Protein AF-A0A7J3W5B1-F1 (afdb_monomer_lite)

Foldseek 3Di:
DDPVVVVVVVVVLVVLLVVLLPDQAAEDAQWDQDPNDIDGQHDDPSNVVSLVSSLVSVHAAEYQGNHPDPVVNVCVVVPSHHYDHPVRVVVVVVVVVVVVVVVVVD

Sequence (106 aa):
MNENEYKSIGNVESWFFKQIEEADLVLIYNKSVKNGNIVEGYVGINTSMDIGYALGKGKEVILVYPPLDDGIKGLYSIGLVKVMKEEEIIDFLRKKIKSYSVASYQ

pLDDT: mean 91.0, std 9.69, range [42.66, 98.06]

Radius of gyration: 16.35 Å; chains: 1; bounding box: 37×36×42 Å

Secondary structure (DSSP, 8-state):
--HHHHHHHHHHHHHHHHHHHH-SEEEE--EEEETTEEEET---HHHHHHHHHHHHTT-EEEESS---SHHHHHHHHTTSEEE--HHHHHHHHHHHHHHHHHHTT-

Structure (mmCIF, N/CA/C/O backbone):
data_AF-A0A7J3W5B1-F1
#
_entry.id   AF-A0A7J3W5B1-F1
#
loop_
_atom_site.group_PDB
_atom_site.id
_atom_site.type_symbol
_atom_site.label_atom_id
_atom_site.label_alt_id
_atom_site.label_comp_id
_atom_site.label_asym_id
_atom_site.label_entity_id
_atom_site.label_seq_id
_atom_site.pdbx_PDB_ins_code
_atom_site.Cartn_x
_atom_site.Cartn_y
_atom_site.Cartn_z
_atom_site.occupancy
_atom_site.B_iso_or_equiv
_atom_site.auth_seq_id
_atom_site.auth_comp_id
_atom_site.auth_asym_id
_atom_site.auth_atom_id
_atom_site.pdbx_PDB_model_num
ATOM 1 N N . MET A 1 1 ? 22.436 -13.582 -16.259 1.00 69.50 1 MET A N 1
ATOM 2 C CA . MET A 1 1 ? 22.139 -14.066 -14.901 1.00 69.50 1 MET A CA 1
ATOM 3 C C . MET A 1 1 ? 22.311 -15.570 -14.853 1.00 69.50 1 MET A C 1
ATOM 5 O O . MET A 1 1 ? 22.027 -16.223 -15.851 1.00 69.50 1 MET A O 1
ATOM 9 N N . ASN A 1 2 ? 22.789 -16.107 -13.736 1.00 90.56 2 ASN A N 1
ATOM 10 C CA . ASN A 1 2 ? 22.923 -17.545 -13.504 1.00 90.56 2 ASN A CA 1
ATOM 11 C C . ASN A 1 2 ? 21.737 -18.099 -12.688 1.00 90.56 2 ASN A C 1
ATOM 13 O O . ASN A 1 2 ? 20.946 -17.349 -12.120 1.00 90.56 2 ASN A O 1
ATOM 17 N N . GLU A 1 3 ? 21.602 -19.424 -12.631 1.00 91.50 3 GLU A N 1
ATOM 18 C CA . GLU A 1 3 ? 20.491 -20.097 -11.940 1.00 91.50 3 GLU A CA 1
ATOM 19 C C . GLU A 1 3 ? 20.381 -19.713 -10.453 1.00 91.50 3 GLU A C 1
ATOM 21 O O . GLU A 1 3 ? 19.276 -19.560 -9.930 1.00 91.50 3 GLU A O 1
ATOM 26 N N . ASN A 1 4 ? 21.510 -19.502 -9.772 1.00 92.19 4 ASN A N 1
ATOM 27 C CA . ASN A 1 4 ? 21.518 -19.126 -8.358 1.00 92.19 4 ASN A CA 1
ATOM 28 C C . ASN A 1 4 ? 20.982 -17.705 -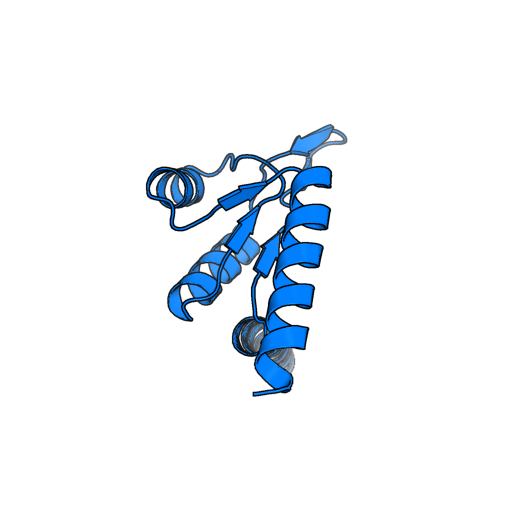8.141 1.00 92.19 4 ASN A C 1
ATOM 30 O O . ASN A 1 4 ? 20.297 -17.460 -7.150 1.00 92.19 4 ASN A O 1
ATOM 34 N N . GLU A 1 5 ? 21.230 -16.785 -9.075 1.00 90.38 5 GLU A N 1
ATOM 35 C CA . GLU A 1 5 ? 20.670 -15.429 -9.034 1.00 90.38 5 GLU A CA 1
ATOM 36 C C . GLU A 1 5 ? 19.144 -15.451 -9.197 1.00 90.38 5 GLU A C 1
ATOM 38 O O . GLU A 1 5 ? 18.444 -14.790 -8.433 1.00 90.38 5 GLU A O 1
ATOM 43 N N . TYR A 1 6 ? 18.610 -16.269 -10.112 1.00 90.75 6 TYR A N 1
ATOM 44 C CA . TYR A 1 6 ? 17.158 -16.439 -10.256 1.00 90.75 6 TYR A CA 1
ATOM 45 C C . TYR A 1 6 ? 16.514 -17.054 -9.008 1.00 90.75 6 TYR A C 1
ATOM 47 O O . TYR A 1 6 ? 15.477 -16.570 -8.555 1.00 90.75 6 TYR A O 1
ATOM 55 N N . LYS A 1 7 ? 17.139 -18.081 -8.414 1.00 91.19 7 LYS A N 1
ATOM 56 C CA . LYS A 1 7 ? 16.666 -18.680 -7.153 1.00 91.19 7 LYS A CA 1
ATOM 57 C C . LYS A 1 7 ? 16.675 -17.669 -6.010 1.00 91.19 7 LYS A C 1
ATOM 59 O O . LYS A 1 7 ? 15.726 -17.620 -5.235 1.00 91.19 7 LYS A O 1
ATOM 64 N N . SER A 1 8 ? 17.723 -16.852 -5.921 1.00 90.69 8 SER A N 1
ATOM 65 C CA . SER A 1 8 ? 17.828 -15.801 -4.908 1.00 90.69 8 SER A CA 1
ATOM 66 C C . SER A 1 8 ? 16.692 -14.783 -5.032 1.00 90.69 8 SER A C 1
ATOM 68 O O . SER A 1 8 ? 16.001 -14.522 -4.050 1.00 90.69 8 SER A O 1
ATOM 70 N N . ILE A 1 9 ? 16.426 -14.287 -6.246 1.00 86.94 9 ILE A N 1
ATOM 71 C CA . ILE A 1 9 ? 15.311 -13.363 -6.508 1.00 86.94 9 ILE A CA 1
ATOM 72 C C . ILE A 1 9 ? 13.975 -14.009 -6.126 1.00 86.94 9 ILE A C 1
ATOM 74 O O . ILE A 1 9 ? 13.204 -13.418 -5.376 1.00 86.94 9 ILE A O 1
ATOM 78 N N . GLY A 1 10 ? 13.729 -15.247 -6.567 1.00 86.50 10 GLY A N 1
ATOM 79 C CA . GLY A 1 10 ? 12.499 -15.970 -6.235 1.00 86.50 10 GLY A CA 1
ATOM 80 C C . GLY A 1 10 ? 12.287 -16.148 -4.727 1.00 86.50 10 GLY A C 1
ATOM 81 O O . GLY A 1 10 ? 11.162 -16.013 -4.245 1.00 86.50 10 GLY A O 1
ATOM 82 N N . ASN A 1 11 ? 13.358 -16.394 -3.968 1.00 90.25 11 ASN A N 1
ATOM 83 C CA . ASN A 1 11 ? 13.293 -16.519 -2.512 1.00 90.25 11 ASN A CA 1
ATOM 84 C C . ASN A 1 11 ? 12.947 -15.193 -1.827 1.00 90.25 11 ASN A C 1
ATOM 86 O O . ASN A 1 11 ? 12.155 -15.192 -0.887 1.00 90.25 11 ASN A O 1
ATOM 90 N N . VAL A 1 12 ? 13.519 -14.078 -2.293 1.00 87.00 12 VAL A N 1
ATOM 91 C CA . VAL A 1 12 ? 13.238 -12.746 -1.738 1.00 87.00 12 VAL A CA 1
ATOM 92 C C . VAL A 1 12 ? 11.775 -12.368 -1.969 1.00 87.00 12 VAL A C 1
ATOM 94 O O . VAL A 1 12 ? 11.083 -12.032 -1.011 1.00 87.00 12 VAL A O 1
ATOM 97 N N . GLU A 1 13 ? 11.281 -12.500 -3.201 1.00 83.06 13 GLU A N 1
ATOM 98 C CA . GLU A 1 13 ? 9.881 -12.198 -3.542 1.00 83.06 13 GLU A CA 1
ATOM 99 C C . GLU A 1 13 ? 8.904 -13.077 -2.740 1.00 83.06 13 GLU A C 1
ATOM 101 O O . GLU A 1 13 ? 7.962 -12.586 -2.116 1.00 83.06 13 GLU A O 1
ATOM 106 N N . SER A 1 14 ? 9.177 -14.386 -2.656 1.00 87.50 14 SER A N 1
ATOM 107 C CA . SER A 1 14 ? 8.342 -15.322 -1.887 1.00 87.50 14 SER A CA 1
ATOM 108 C C . SER A 1 14 ? 8.319 -14.991 -0.392 1.00 87.50 14 SER A C 1
ATOM 110 O O . SER A 1 14 ? 7.291 -15.140 0.270 1.00 87.50 14 SER A O 1
ATOM 112 N N . TRP A 1 15 ? 9.447 -14.535 0.155 1.00 89.88 15 TRP A N 1
ATOM 113 C CA . TRP A 1 15 ? 9.551 -14.138 1.556 1.00 89.88 15 TRP A CA 1
ATOM 114 C C . TRP A 1 15 ? 8.741 -12.870 1.868 1.00 89.88 15 TRP A C 1
ATOM 116 O O . TRP A 1 15 ? 8.121 -12.793 2.933 1.00 89.88 15 TRP A O 1
ATOM 126 N N . PHE A 1 16 ? 8.680 -11.902 0.949 1.00 87.88 16 PHE A N 1
ATOM 127 C CA . PHE A 1 16 ? 7.820 -10.723 1.100 1.00 87.88 16 PHE A CA 1
ATOM 128 C C . PHE A 1 16 ? 6.332 -11.086 1.069 1.00 87.88 16 PHE A C 1
ATOM 130 O O . PHE A 1 16 ? 5.582 -10.696 1.966 1.00 87.88 16 PHE A O 1
ATOM 137 N N . PHE A 1 17 ? 5.900 -11.903 0.107 1.00 91.62 17 PHE A N 1
ATOM 138 C CA . PHE A 1 17 ? 4.500 -12.330 0.022 1.00 91.62 17 PHE A CA 1
ATOM 139 C C . PHE A 1 17 ? 4.047 -13.142 1.232 1.00 91.62 17 PHE A C 1
ATOM 141 O O . PHE A 1 17 ? 2.920 -12.969 1.700 1.00 91.62 17 PHE A O 1
ATOM 148 N N . LYS A 1 18 ? 4.925 -13.972 1.798 1.00 94.06 18 LYS A N 1
ATOM 149 C CA . LYS A 1 18 ? 4.615 -14.694 3.033 1.00 94.06 18 LYS A CA 1
ATOM 150 C C . LYS A 1 18 ? 4.347 -13.745 4.208 1.00 94.06 18 LYS A C 1
ATOM 152 O O . LYS A 1 18 ? 3.390 -13.953 4.946 1.00 94.06 18 LYS A O 1
ATOM 157 N N . GLN A 1 19 ? 5.129 -12.674 4.349 1.00 94.69 19 GLN A N 1
ATOM 158 C CA . GLN A 1 19 ? 4.887 -11.673 5.397 1.00 94.69 19 GLN A CA 1
ATOM 159 C C . GLN A 1 19 ? 3.548 -10.956 5.217 1.00 94.69 19 GLN A C 1
ATOM 161 O O . GLN A 1 19 ? 2.834 -10.748 6.194 1.00 94.69 19 GLN A O 1
ATOM 166 N N . ILE A 1 20 ? 3.174 -10.616 3.980 1.00 95.75 20 ILE A N 1
ATOM 167 C CA . ILE A 1 20 ? 1.862 -10.014 3.693 1.00 95.75 20 ILE A CA 1
ATOM 168 C C . ILE A 1 20 ? 0.725 -10.979 4.057 1.00 95.75 20 ILE A C 1
ATOM 170 O O . ILE A 1 20 ? -0.301 -10.567 4.595 1.00 95.75 20 ILE A O 1
ATOM 174 N N . GLU A 1 21 ? 0.895 -12.269 3.769 1.00 94.75 21 GLU A N 1
ATOM 175 C CA . GLU A 1 21 ? -0.097 -13.297 4.081 1.00 94.75 21 GLU A CA 1
ATOM 176 C C . GLU A 1 21 ? -0.298 -13.491 5.591 1.00 94.75 21 GLU A C 1
ATOM 178 O O . GLU A 1 21 ? -1.435 -13.651 6.040 1.00 94.75 21 GLU A O 1
ATOM 183 N N . GLU A 1 22 ? 0.775 -13.422 6.373 1.00 94.38 22 GLU A N 1
ATOM 184 C CA . GLU A 1 22 ? 0.741 -13.562 7.834 1.00 94.38 22 GLU A CA 1
ATOM 185 C C . GLU A 1 22 ? 0.289 -12.279 8.553 1.00 94.38 22 GLU A C 1
ATOM 187 O O . GLU A 1 22 ? -0.203 -12.349 9.677 1.00 94.38 22 GLU A O 1
ATOM 192 N N . ALA A 1 23 ? 0.402 -11.110 7.916 1.00 93.81 23 ALA A N 1
ATOM 193 C CA . ALA A 1 23 ? 0.030 -9.833 8.518 1.00 93.81 23 ALA A CA 1
ATOM 194 C C . ALA A 1 23 ? -1.495 -9.646 8.672 1.00 93.81 23 ALA A C 1
ATOM 196 O O . ALA A 1 23 ? -2.291 -10.102 7.847 1.00 93.81 23 ALA A O 1
ATOM 197 N N . ASP A 1 24 ? -1.918 -8.887 9.689 1.00 91.69 24 ASP A N 1
ATOM 198 C CA . ASP A 1 24 ? -3.320 -8.462 9.865 1.00 91.69 24 ASP A CA 1
ATOM 199 C C . ASP A 1 24 ? -3.732 -7.332 8.907 1.00 91.69 24 ASP A C 1
ATOM 201 O O . ASP A 1 24 ? -4.911 -7.154 8.590 1.00 91.69 24 ASP A O 1
ATOM 205 N N . LEU A 1 25 ? -2.762 -6.515 8.495 1.00 94.69 25 LEU A N 1
ATOM 206 C CA . LEU A 1 25 ? -2.924 -5.379 7.591 1.00 94.69 25 LEU A CA 1
ATOM 207 C C . LEU A 1 25 ? -1.583 -5.004 6.962 1.00 94.69 25 LEU A C 1
ATOM 209 O O . LEU A 1 25 ? -0.526 -5.321 7.505 1.00 94.69 25 LEU A O 1
ATOM 213 N N . VAL A 1 26 ? -1.636 -4.258 5.863 1.00 96.62 26 VAL A N 1
ATOM 214 C CA . VAL A 1 26 ? -0.463 -3.709 5.183 1.00 96.62 26 VAL A CA 1
ATOM 215 C C . VAL A 1 26 ? -0.519 -2.185 5.236 1.00 96.62 26 VAL A C 1
ATOM 217 O O . VAL A 1 26 ? -1.447 -1.565 4.719 1.00 96.62 26 VAL A O 1
ATOM 220 N N . LEU A 1 27 ? 0.486 -1.580 5.865 1.00 96.75 27 LEU A N 1
ATOM 221 C CA . LEU A 1 27 ? 0.675 -0.132 5.908 1.00 96.75 27 LEU A CA 1
ATOM 222 C C . LEU A 1 27 ? 1.823 0.254 4.973 1.00 96.75 27 LEU A C 1
ATOM 224 O O . LEU A 1 27 ? 2.927 -0.272 5.101 1.00 96.75 27 LEU A O 1
ATOM 228 N N . ILE A 1 28 ? 1.579 1.194 4.062 1.00 96.25 28 ILE A N 1
ATOM 229 C CA . ILE A 1 28 ? 2.549 1.617 3.050 1.00 96.25 28 ILE A CA 1
ATOM 230 C C . ILE A 1 28 ? 2.832 3.106 3.207 1.00 96.25 28 ILE A C 1
ATOM 232 O O . ILE A 1 28 ? 1.977 3.960 2.962 1.00 96.25 28 ILE A O 1
ATOM 236 N N . TYR A 1 29 ? 4.081 3.416 3.546 1.00 95.06 29 TYR A N 1
ATOM 237 C CA . TYR A 1 29 ? 4.605 4.776 3.514 1.00 95.06 29 TYR A CA 1
ATOM 238 C C . TYR A 1 29 ? 4.970 5.164 2.074 1.00 95.06 29 TYR A C 1
ATOM 240 O O . TYR A 1 29 ? 6.126 5.099 1.658 1.00 95.06 29 TYR A O 1
ATOM 248 N N . ASN A 1 30 ? 3.959 5.502 1.273 1.00 95.62 30 ASN A N 1
ATOM 249 C CA . ASN A 1 30 ? 4.094 5.783 -0.156 1.00 95.62 30 ASN A CA 1
ATOM 250 C C . ASN A 1 30 ? 4.680 7.180 -0.411 1.00 95.62 30 ASN A C 1
ATOM 252 O O . ASN A 1 30 ? 3.983 8.144 -0.731 1.00 95.62 30 ASN A O 1
ATOM 256 N N . LYS A 1 31 ? 5.998 7.272 -0.253 1.00 94.12 31 LYS A N 1
ATOM 257 C CA . LYS A 1 31 ? 6.817 8.462 -0.477 1.00 94.12 31 LYS A CA 1
ATOM 258 C C . LYS A 1 31 ? 8.135 8.050 -1.120 1.00 94.12 31 LYS A C 1
ATOM 260 O O . LYS A 1 31 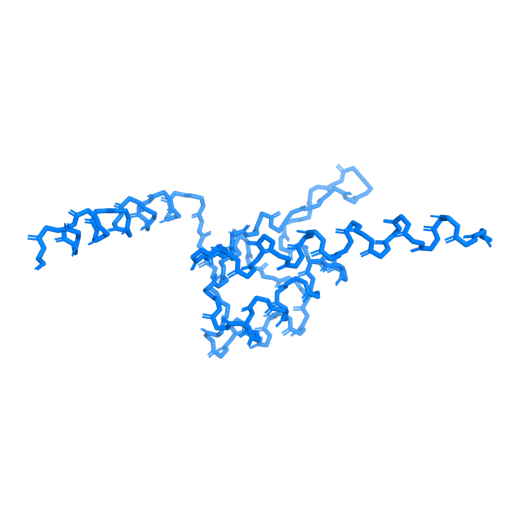? 8.697 7.008 -0.797 1.00 94.12 31 LYS A O 1
ATOM 265 N N . SER A 1 32 ? 8.644 8.862 -2.038 1.00 93.38 32 SER A N 1
ATOM 266 C CA . SER A 1 32 ? 9.916 8.601 -2.720 1.00 93.38 32 SER A CA 1
ATOM 267 C C . SER A 1 32 ? 10.720 9.881 -2.907 1.00 93.38 32 SER A C 1
ATOM 269 O O . SER A 1 32 ? 10.165 10.976 -2.877 1.00 93.38 32 SER A O 1
ATOM 271 N N . VAL A 1 33 ? 12.030 9.746 -3.106 1.00 92.44 33 VAL A N 1
ATOM 272 C CA . VAL A 1 33 ? 12.908 10.857 -3.483 1.00 92.44 33 VAL A CA 1
ATOM 273 C C . VAL A 1 33 ? 13.221 10.731 -4.969 1.00 92.44 33 VAL A C 1
ATOM 275 O O . VAL A 1 33 ? 13.864 9.772 -5.392 1.00 92.44 33 VAL A O 1
ATOM 278 N N . LYS A 1 34 ? 12.779 11.704 -5.769 1.00 86.31 34 LYS A N 1
ATOM 279 C CA . LYS A 1 34 ? 13.067 11.785 -7.206 1.00 86.31 34 LYS A CA 1
ATOM 280 C C . LYS A 1 34 ? 13.797 13.084 -7.507 1.00 86.31 34 LYS A C 1
ATOM 282 O O . LYS A 1 34 ? 13.272 14.165 -7.257 1.00 86.31 34 LYS A O 1
ATOM 287 N N . ASN A 1 35 ? 15.008 12.977 -8.052 1.00 87.62 35 ASN A N 1
ATOM 288 C CA . ASN A 1 35 ? 15.848 14.122 -8.425 1.00 87.62 35 ASN A CA 1
ATOM 289 C C . ASN A 1 35 ? 16.016 15.148 -7.284 1.00 87.62 35 ASN A C 1
ATOM 291 O O . ASN A 1 35 ? 15.903 16.349 -7.504 1.00 87.62 35 ASN A O 1
ATOM 295 N N . GLY A 1 36 ? 16.218 14.669 -6.052 1.00 91.12 36 GLY A N 1
ATOM 296 C CA . GLY A 1 36 ? 16.378 15.516 -4.864 1.00 91.12 36 GLY A CA 1
ATOM 297 C C . GLY A 1 36 ? 15.078 16.063 -4.263 1.00 91.12 36 GLY A C 1
ATOM 298 O O . GLY A 1 36 ? 15.127 16.672 -3.200 1.00 91.12 36 GLY A O 1
ATOM 299 N N . ASN A 1 37 ? 13.920 15.812 -4.881 1.00 93.06 37 ASN A N 1
ATOM 300 C CA . ASN A 1 37 ? 12.621 16.243 -4.370 1.00 93.06 37 ASN A CA 1
ATOM 301 C C . ASN A 1 37 ? 11.855 15.082 -3.740 1.00 93.06 37 ASN A C 1
ATOM 303 O O . ASN A 1 37 ? 11.877 13.955 -4.242 1.00 93.06 37 ASN A O 1
ATOM 307 N N . ILE A 1 38 ? 11.137 15.378 -2.659 1.00 93.88 38 ILE A N 1
ATOM 308 C CA . ILE A 1 38 ? 10.190 14.449 -2.047 1.00 93.88 38 ILE A CA 1
ATOM 309 C C . ILE A 1 38 ? 8.926 14.405 -2.907 1.00 93.88 38 ILE A C 1
ATOM 311 O O . ILE A 1 38 ? 8.319 15.435 -3.188 1.00 93.88 38 ILE A O 1
ATOM 315 N N . VAL A 1 39 ? 8.520 13.198 -3.287 1.00 95.56 39 VAL A N 1
ATOM 316 C CA . VAL A 1 39 ? 7.262 12.920 -3.975 1.00 95.56 39 VAL A CA 1
ATOM 317 C C . VAL A 1 39 ? 6.406 12.056 -3.060 1.00 95.56 39 VAL A C 1
ATOM 319 O O . VAL A 1 39 ? 6.625 10.849 -2.930 1.00 95.56 39 VAL A O 1
ATOM 322 N N . GLU A 1 40 ? 5.450 12.696 -2.399 1.00 96.44 40 GLU A N 1
ATOM 323 C CA . GLU A 1 40 ? 4.410 12.034 -1.613 1.00 96.44 40 GLU A CA 1
ATOM 324 C C . GLU A 1 40 ? 3.363 11.417 -2.543 1.00 96.44 40 GLU A C 1
ATOM 326 O O . GLU A 1 40 ? 3.096 11.932 -3.629 1.00 96.44 40 GLU A O 1
ATOM 331 N N . GLY A 1 41 ? 2.794 10.282 -2.148 1.00 95.75 41 GLY A N 1
ATOM 332 C CA . GLY A 1 41 ? 1.806 9.572 -2.956 1.00 95.75 41 GLY A CA 1
ATOM 333 C C . GLY A 1 41 ? 2.402 8.612 -3.987 1.00 95.75 41 GLY A C 1
ATOM 334 O O . GLY A 1 41 ? 1.658 7.912 -4.678 1.00 95.75 41 GLY A O 1
ATOM 335 N N . TYR A 1 42 ? 3.732 8.558 -4.114 1.00 96.38 42 TYR A N 1
ATOM 336 C CA . TYR A 1 42 ? 4.388 7.699 -5.094 1.00 96.38 42 TYR A CA 1
ATOM 337 C C . TYR A 1 42 ? 4.285 6.222 -4.709 1.00 96.38 42 TYR A C 1
ATOM 339 O O . TYR A 1 42 ? 4.747 5.813 -3.645 1.00 96.38 42 TYR A O 1
ATOM 347 N N . VAL A 1 43 ? 3.752 5.419 -5.628 1.00 95.75 43 VAL A N 1
ATOM 348 C CA . VAL A 1 43 ? 3.718 3.959 -5.539 1.00 95.75 43 VAL A CA 1
ATOM 349 C C . VAL A 1 43 ? 4.507 3.406 -6.724 1.00 95.75 43 VAL A C 1
ATOM 351 O O . V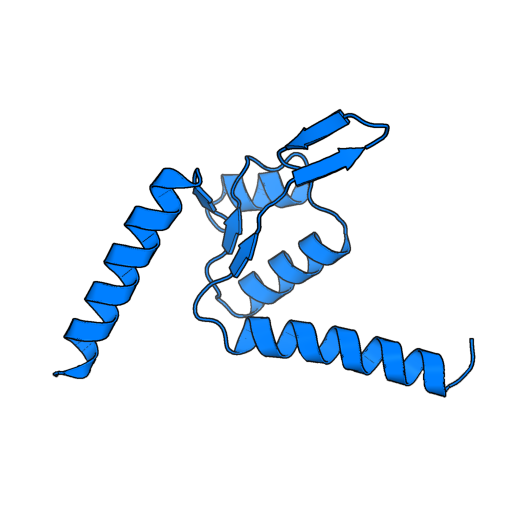AL A 1 43 ? 4.221 3.728 -7.874 1.00 95.75 43 VAL A O 1
ATOM 354 N N . GLY A 1 44 ? 5.550 2.625 -6.440 1.00 92.50 44 GLY A N 1
ATOM 355 C CA . GLY A 1 44 ? 6.327 1.938 -7.472 1.00 92.50 44 GLY A CA 1
ATOM 356 C C . GLY A 1 44 ? 5.645 0.653 -7.941 1.00 92.50 44 GLY A C 1
ATOM 357 O O . GLY A 1 44 ? 4.703 0.173 -7.310 1.00 92.50 44 GLY A O 1
ATOM 358 N N . ILE A 1 45 ? 6.152 0.054 -9.021 1.00 91.25 45 ILE A N 1
ATOM 359 C CA . ILE A 1 45 ? 5.566 -1.176 -9.574 1.00 91.25 45 ILE A CA 1
ATOM 360 C C . ILE A 1 45 ? 5.592 -2.342 -8.576 1.00 91.25 45 ILE A C 1
ATOM 362 O O . ILE A 1 45 ? 4.582 -3.016 -8.419 1.00 91.25 45 ILE A O 1
ATOM 366 N N . ASN A 1 46 ? 6.683 -2.510 -7.821 1.00 89.94 46 ASN A N 1
ATOM 367 C CA . ASN A 1 46 ? 6.785 -3.560 -6.800 1.00 89.94 46 ASN A CA 1
ATOM 368 C C . ASN A 1 46 ? 5.755 -3.359 -5.687 1.00 89.94 46 ASN A C 1
ATOM 370 O O . ASN A 1 46 ? 4.953 -4.242 -5.421 1.00 89.94 46 ASN A O 1
ATOM 374 N N . THR A 1 47 ? 5.669 -2.143 -5.147 1.00 93.81 47 THR A N 1
ATOM 375 C CA . THR A 1 47 ? 4.659 -1.800 -4.138 1.00 93.81 47 THR A CA 1
ATOM 376 C C . THR A 1 47 ? 3.231 -1.952 -4.670 1.00 93.81 47 THR A C 1
ATOM 378 O O . THR A 1 47 ? 2.332 -2.315 -3.922 1.00 93.81 47 THR A O 1
ATOM 381 N N . SER A 1 48 ? 2.998 -1.714 -5.964 1.00 95.44 48 SER A N 1
ATOM 382 C CA . SER A 1 48 ? 1.689 -1.954 -6.589 1.00 95.44 48 SER A CA 1
ATOM 383 C C . SER A 1 48 ? 1.345 -3.446 -6.632 1.00 95.44 48 SER A C 1
ATOM 385 O O . SER A 1 48 ? 0.194 -3.811 -6.394 1.00 95.44 48 SER A O 1
ATOM 387 N N . MET A 1 49 ? 2.333 -4.313 -6.886 1.00 93.88 49 MET A N 1
ATOM 388 C CA . MET A 1 49 ? 2.163 -5.767 -6.786 1.00 93.88 49 MET A CA 1
ATOM 389 C C . MET A 1 49 ? 1.870 -6.193 -5.344 1.00 93.88 49 MET A C 1
ATOM 391 O O . MET A 1 49 ? 0.948 -6.978 -5.137 1.00 93.88 49 MET A O 1
ATOM 395 N N . ASP A 1 50 ? 2.564 -5.617 -4.358 1.00 94.06 50 ASP A N 1
ATOM 396 C CA . ASP A 1 50 ? 2.307 -5.878 -2.935 1.00 94.06 50 ASP A CA 1
ATOM 397 C C . ASP A 1 50 ? 0.873 -5.498 -2.540 1.00 94.06 50 ASP A C 1
ATOM 399 O O . ASP A 1 50 ? 0.189 -6.269 -1.868 1.00 94.06 50 ASP A O 1
ATOM 403 N N . ILE A 1 51 ? 0.383 -4.341 -3.007 1.00 96.88 51 ILE A N 1
ATOM 404 C CA . ILE A 1 51 ? -1.009 -3.907 -2.808 1.00 96.88 51 ILE A CA 1
ATOM 405 C C . ILE A 1 51 ? -1.971 -4.922 -3.425 1.00 96.88 51 ILE A C 1
ATOM 407 O O . ILE A 1 51 ? -2.901 -5.370 -2.757 1.00 96.88 51 ILE A O 1
ATOM 411 N N . GLY A 1 52 ? -1.752 -5.307 -4.685 1.00 95.81 52 GLY A N 1
ATOM 412 C CA . GLY A 1 52 ? -2.601 -6.279 -5.371 1.00 95.81 52 GLY A CA 1
ATOM 413 C C . GLY A 1 52 ? -2.642 -7.629 -4.653 1.00 95.81 52 GLY A C 1
ATOM 414 O O . GLY A 1 52 ? -3.720 -8.188 -4.449 1.00 95.81 52 GLY A O 1
ATOM 415 N N . TYR A 1 53 ? -1.485 -8.126 -4.211 1.00 95.88 53 TYR A N 1
ATOM 416 C CA . TYR A 1 53 ? -1.381 -9.374 -3.463 1.00 95.88 53 TYR A CA 1
ATOM 417 C C . TYR A 1 53 ? -2.084 -9.286 -2.102 1.00 95.88 53 TYR A C 1
ATOM 419 O O . TYR A 1 53 ? -2.880 -10.164 -1.765 1.00 95.88 53 TYR A O 1
ATOM 427 N N . ALA A 1 54 ? -1.863 -8.205 -1.348 1.00 97.50 54 ALA A N 1
ATOM 428 C CA . ALA A 1 54 ? -2.515 -7.960 -0.064 1.00 97.50 54 ALA A CA 1
ATOM 429 C C . ALA A 1 54 ? -4.046 -7.945 -0.199 1.00 97.50 54 ALA A C 1
ATOM 431 O O . ALA A 1 54 ? -4.738 -8.663 0.525 1.00 97.50 54 ALA A O 1
ATOM 432 N N . LEU A 1 55 ? -4.574 -7.200 -1.176 1.00 97.25 55 LEU A N 1
ATOM 433 C CA . LEU A 1 55 ? -6.009 -7.160 -1.465 1.00 97.25 55 LEU A CA 1
ATOM 434 C C . LEU A 1 55 ? -6.545 -8.535 -1.881 1.00 97.25 55 LEU A C 1
ATOM 436 O O . LEU A 1 55 ? -7.595 -8.954 -1.397 1.00 97.25 55 LEU A O 1
ATOM 440 N N . GLY A 1 56 ? -5.808 -9.273 -2.717 1.00 96.12 56 GLY A N 1
ATOM 441 C CA . GLY A 1 56 ? -6.160 -10.639 -3.118 1.00 96.12 56 GLY A CA 1
ATOM 442 C C . GLY A 1 56 ? -6.217 -11.627 -1.947 1.00 96.12 56 GLY A C 1
ATOM 443 O O . GLY A 1 56 ? -6.982 -12.588 -1.981 1.00 96.12 56 GLY A O 1
ATOM 444 N N . LYS A 1 57 ? -5.457 -11.366 -0.879 1.00 96.31 57 LYS A N 1
ATOM 445 C CA . LYS A 1 57 ? -5.491 -12.109 0.390 1.00 96.31 57 LYS A CA 1
ATOM 446 C C . LYS A 1 57 ? -6.506 -11.553 1.398 1.00 96.31 57 LYS A C 1
ATOM 448 O O . LYS A 1 57 ? -6.528 -12.001 2.543 1.00 96.31 57 LYS A O 1
ATOM 453 N N . GLY A 1 58 ? -7.336 -10.586 0.999 1.00 95.62 58 GLY A N 1
ATOM 454 C CA . GLY A 1 58 ? -8.340 -9.955 1.859 1.00 95.62 58 GLY A CA 1
ATOM 455 C C . GLY A 1 58 ? -7.744 -9.080 2.963 1.00 95.62 58 GLY A C 1
ATOM 456 O O . GLY A 1 58 ? -8.409 -8.824 3.966 1.00 95.62 58 GLY A O 1
ATOM 457 N N . LYS A 1 59 ? -6.485 -8.651 2.817 1.00 95.75 59 LYS A N 1
ATOM 458 C CA . LYS A 1 59 ? -5.809 -7.802 3.798 1.00 95.75 59 LYS A CA 1
ATOM 459 C C . LYS A 1 59 ? -6.238 -6.354 3.629 1.00 95.75 59 LYS A C 1
ATOM 461 O O . LYS A 1 59 ? -6.412 -5.854 2.519 1.00 95.75 59 LYS A O 1
ATOM 466 N N . GLU A 1 60 ? -6.365 -5.668 4.756 1.00 95.75 60 GLU A N 1
ATOM 467 C CA . GLU A 1 60 ? -6.601 -4.230 4.774 1.00 95.75 60 GLU A CA 1
ATOM 468 C C . GLU A 1 60 ? -5.322 -3.490 4.3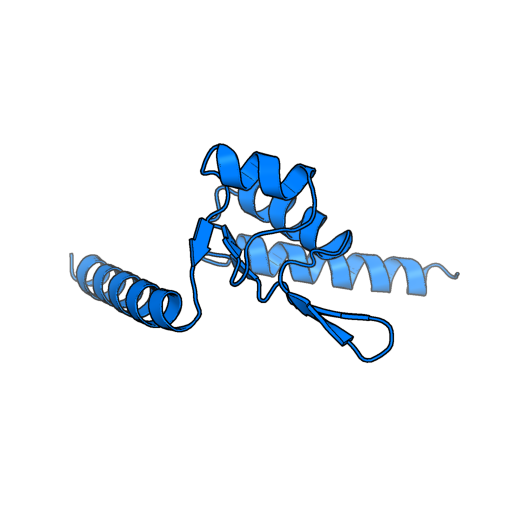70 1.00 95.75 60 GLU A C 1
ATOM 470 O O . GLU A 1 60 ? -4.267 -3.714 4.965 1.00 95.75 60 GLU A O 1
ATOM 475 N N . VAL A 1 61 ? -5.419 -2.604 3.375 1.00 97.94 61 VAL A N 1
ATOM 476 C CA . VAL A 1 61 ? -4.289 -1.812 2.872 1.00 97.94 61 VAL A CA 1
ATOM 477 C C . VAL A 1 61 ? -4.496 -0.337 3.201 1.00 97.94 61 VAL A C 1
ATOM 479 O O . VAL A 1 61 ? -5.523 0.250 2.849 1.00 97.94 61 VAL A O 1
ATOM 482 N N . ILE A 1 62 ? -3.504 0.266 3.853 1.00 98.06 62 ILE A N 1
ATOM 483 C CA . ILE A 1 62 ? -3.494 1.679 4.241 1.00 98.06 62 ILE A CA 1
ATOM 484 C C . ILE A 1 62 ? -2.281 2.359 3.605 1.00 98.06 62 ILE A C 1
ATOM 486 O O . ILE A 1 62 ? -1.147 1.918 3.781 1.00 98.06 62 ILE A O 1
ATOM 490 N N . LEU A 1 63 ? -2.519 3.450 2.885 1.00 97.94 63 LEU A N 1
ATOM 491 C CA . LEU A 1 63 ? -1.494 4.358 2.379 1.00 97.94 63 LEU A CA 1
ATOM 492 C C . LEU A 1 63 ? -1.401 5.584 3.286 1.00 97.94 63 LEU A C 1
ATOM 494 O O . LEU A 1 63 ? -2.424 6.086 3.755 1.00 97.94 63 LEU A O 1
ATOM 498 N N . VAL A 1 64 ? -0.191 6.100 3.490 1.00 97.25 64 VAL A N 1
ATOM 499 C CA . VAL A 1 64 ? 0.003 7.328 4.280 1.00 97.25 64 VAL A CA 1
ATOM 500 C C . VAL A 1 64 ? -0.368 8.586 3.492 1.00 97.25 64 VAL A C 1
ATOM 502 O O . VAL A 1 64 ? -0.901 9.548 4.041 1.00 97.25 64 VAL A O 1
ATOM 505 N N . TYR A 1 65 ? -0.141 8.565 2.181 1.00 96.88 65 TYR A N 1
ATOM 506 C CA . TYR A 1 65 ? -0.419 9.682 1.286 1.00 96.88 65 TYR A CA 1
ATOM 507 C C . TYR A 1 65 ? -1.422 9.280 0.197 1.00 96.88 65 TYR A C 1
ATOM 509 O O . TYR A 1 65 ? -1.432 8.121 -0.229 1.00 96.88 65 TYR A O 1
ATOM 517 N N . PRO A 1 66 ? -2.241 10.214 -0.319 1.00 96.44 66 PRO A N 1
ATOM 518 C CA . PRO A 1 66 ? -3.079 9.948 -1.483 1.00 96.44 66 PRO A CA 1
ATOM 519 C C . PRO A 1 66 ? -2.238 9.456 -2.674 1.00 96.44 66 PRO A C 1
ATOM 521 O O . PRO A 1 66 ? -1.211 10.065 -2.978 1.00 96.44 66 PRO A O 1
ATOM 524 N N . PRO A 1 67 ? -2.631 8.365 -3.352 1.00 96.88 67 PRO A N 1
ATOM 525 C CA . PRO A 1 67 ? -1.830 7.789 -4.425 1.00 96.88 67 PRO A CA 1
ATOM 526 C C . PRO A 1 67 ? -1.797 8.693 -5.663 1.00 96.88 67 PRO A C 1
ATOM 528 O O . PRO A 1 67 ? -2.804 9.286 -6.052 1.00 96.88 67 PRO A O 1
ATOM 531 N N . LEU A 1 68 ? -0.639 8.750 -6.324 1.00 96.06 68 LEU A N 1
ATOM 532 C CA . LEU A 1 68 ? -0.486 9.416 -7.622 1.00 96.06 68 LEU A CA 1
ATOM 533 C C . LEU A 1 68 ? -0.767 8.487 -8.809 1.00 96.06 68 LEU A C 1
ATOM 535 O O . LEU A 1 68 ? -1.172 8.976 -9.861 1.00 96.06 68 LEU A O 1
ATOM 539 N N . ASP A 1 69 ? -0.560 7.182 -8.635 1.00 94.50 69 ASP A N 1
ATOM 540 C CA . ASP A 1 69 ? -0.812 6.161 -9.654 1.00 94.50 69 ASP A CA 1
ATOM 541 C C . ASP A 1 69 ? -2.317 5.999 -9.920 1.00 94.50 69 ASP A C 1
ATOM 543 O O . ASP A 1 69 ? -3.103 5.869 -8.980 1.00 94.50 69 ASP A O 1
ATOM 547 N N . ASP A 1 70 ? -2.726 6.004 -11.189 1.00 95.31 70 ASP A N 1
ATOM 548 C CA . ASP A 1 70 ? -4.145 5.988 -11.562 1.00 95.31 70 ASP A CA 1
ATOM 549 C C . ASP A 1 70 ? -4.837 4.655 -11.247 1.00 95.31 70 ASP A C 1
ATOM 551 O O . ASP A 1 70 ? -6.013 4.650 -10.875 1.00 95.31 70 ASP A O 1
ATOM 555 N N . GLY A 1 71 ? -4.110 3.534 -11.301 1.00 95.31 71 GLY A N 1
ATOM 556 C CA . GLY A 1 71 ? -4.628 2.235 -10.880 1.00 95.31 71 GLY A CA 1
ATOM 557 C C . GLY A 1 71 ? -4.916 2.218 -9.381 1.00 95.31 71 GLY A C 1
ATOM 558 O O . GLY A 1 71 ? -6.013 1.850 -8.955 1.00 95.31 71 GLY A O 1
ATOM 559 N N . ILE A 1 72 ? -3.971 2.702 -8.572 1.00 97.56 72 ILE A N 1
ATOM 560 C CA . ILE A 1 72 ? -4.143 2.770 -7.114 1.00 97.56 72 ILE A CA 1
ATOM 561 C C . ILE A 1 72 ? -5.195 3.817 -6.711 1.00 97.56 72 ILE A C 1
ATOM 563 O O . ILE A 1 72 ? -5.977 3.566 -5.793 1.00 97.56 72 ILE A O 1
ATOM 567 N N . LYS A 1 73 ? -5.295 4.955 -7.415 1.00 97.38 73 LYS A N 1
ATOM 568 C CA . LYS A 1 73 ? -6.409 5.909 -7.242 1.00 97.38 73 LYS A CA 1
ATOM 569 C C . LYS A 1 73 ? -7.757 5.246 -7.492 1.00 97.38 73 LYS A C 1
ATOM 571 O O . LYS A 1 73 ? -8.691 5.493 -6.734 1.00 97.38 73 LYS A O 1
ATOM 576 N N . GLY A 1 74 ? -7.852 4.395 -8.515 1.00 97.38 74 GLY A N 1
ATOM 577 C CA . GLY A 1 74 ? -9.042 3.594 -8.781 1.00 97.38 74 GLY A CA 1
ATOM 578 C C . GLY A 1 74 ? -9.429 2.748 -7.568 1.00 97.38 74 GLY A C 1
ATOM 579 O O . GLY A 1 74 ? -10.548 2.873 -7.075 1.00 97.38 74 GLY A O 1
ATOM 580 N N . LEU A 1 75 ? -8.483 1.978 -7.019 1.00 97.44 75 LEU A N 1
ATOM 581 C CA . LEU A 1 75 ? -8.698 1.150 -5.822 1.00 97.44 75 LEU A CA 1
ATOM 582 C C . LEU A 1 75 ? -9.101 1.971 -4.589 1.00 97.44 75 LEU A C 1
ATOM 584 O O . LEU A 1 75 ? -9.987 1.566 -3.836 1.00 97.44 75 LEU A O 1
ATOM 588 N N . TYR A 1 76 ? -8.476 3.132 -4.394 1.00 97.00 76 TYR A N 1
ATOM 589 C CA . TYR A 1 76 ? -8.837 4.071 -3.334 1.00 97.00 76 TYR A CA 1
ATOM 590 C C . TYR A 1 76 ? -10.267 4.604 -3.509 1.00 97.00 76 TYR A C 1
ATOM 592 O O . TYR A 1 76 ? -11.048 4.600 -2.561 1.00 97.00 76 TYR A O 1
ATOM 600 N N . SER A 1 77 ? -10.646 4.997 -4.728 1.00 96.81 77 SER A N 1
ATOM 601 C CA . SER A 1 77 ? -11.961 5.587 -5.017 1.00 96.81 77 SER A CA 1
ATOM 602 C C . SER A 1 77 ? -13.136 4.645 -4.741 1.00 96.81 77 SER A C 1
ATOM 604 O O . SER A 1 77 ? -14.227 5.105 -4.412 1.00 96.81 77 SER A O 1
ATOM 606 N N . ILE A 1 78 ? -12.904 3.332 -4.826 1.00 96.69 78 ILE A N 1
ATOM 607 C CA . ILE A 1 78 ? -13.900 2.293 -4.530 1.00 96.69 78 ILE A CA 1
ATOM 608 C C . ILE A 1 78 ? -13.769 1.723 -3.109 1.00 96.69 78 ILE A C 1
ATOM 610 O O . ILE A 1 78 ? -14.455 0.764 -2.765 1.00 96.69 78 ILE A O 1
ATOM 614 N N . GLY A 1 79 ? -12.886 2.290 -2.281 1.00 95.81 79 GLY A N 1
ATOM 615 C CA . GLY A 1 79 ? -12.726 1.922 -0.874 1.00 95.81 79 GLY A CA 1
ATOM 616 C C . GLY A 1 79 ? -11.960 0.623 -0.610 1.00 95.81 79 GLY A C 1
ATOM 617 O O . GLY A 1 79 ? -11.954 0.163 0.531 1.00 95.81 79 GLY A O 1
ATOM 618 N N . LEU A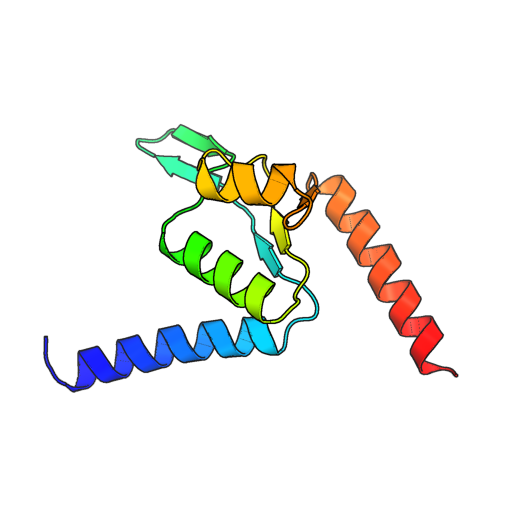 1 80 ? -11.304 0.031 -1.618 1.00 97.06 80 LEU A N 1
ATOM 619 C CA . LEU A 1 80 ? -10.451 -1.151 -1.416 1.00 97.06 80 LEU A CA 1
ATOM 620 C C . LEU A 1 80 ? -9.132 -0.797 -0.722 1.00 97.06 80 LEU A C 1
ATOM 622 O O . LEU A 1 80 ? -8.590 -1.600 0.031 1.00 97.06 80 LEU A O 1
ATOM 626 N N . VAL A 1 81 ? -8.631 0.414 -0.953 1.00 97.62 81 VAL A N 1
ATOM 627 C CA . VAL A 1 81 ? -7.446 0.963 -0.288 1.00 97.62 81 VAL A CA 1
ATOM 628 C C . VAL A 1 81 ? -7.867 2.166 0.545 1.00 97.62 81 VAL A C 1
ATOM 630 O O . VAL A 1 81 ? -8.689 2.966 0.104 1.00 97.62 81 VAL A O 1
ATOM 633 N N . LYS A 1 82 ? -7.300 2.313 1.744 1.00 97.31 82 LYS A N 1
ATOM 634 C CA . LYS A 1 82 ? -7.533 3.468 2.619 1.00 97.31 82 LYS A CA 1
ATOM 635 C C . LYS A 1 82 ? -6.353 4.427 2.555 1.00 97.31 82 LYS A C 1
ATOM 637 O O . LYS A 1 82 ? -5.218 4.001 2.370 1.00 97.31 82 LYS A O 1
ATOM 642 N N . VAL A 1 83 ? -6.620 5.711 2.761 1.00 97.50 83 VAL A N 1
ATOM 643 C CA . VAL A 1 83 ? -5.585 6.722 2.996 1.00 97.50 83 VAL A CA 1
ATOM 644 C C . VAL A 1 83 ? -5.789 7.262 4.403 1.00 97.50 83 VAL A C 1
ATOM 646 O O . VAL A 1 83 ? -6.909 7.631 4.753 1.00 97.50 83 VAL A O 1
ATOM 649 N N . MET A 1 84 ? -4.732 7.268 5.208 1.00 96.75 84 MET A N 1
ATOM 650 C CA . MET A 1 84 ? -4.744 7.799 6.571 1.00 96.75 84 MET A CA 1
ATOM 651 C C . MET A 1 84 ? -3.436 8.534 6.828 1.00 96.75 84 MET A C 1
ATOM 653 O O . MET A 1 84 ? -2.370 8.014 6.509 1.00 96.75 84 MET A O 1
ATOM 657 N N . LYS A 1 85 ? -3.501 9.715 7.438 1.00 93.06 85 LYS A N 1
ATOM 658 C CA . LYS A 1 85 ? -2.296 10.430 7.876 1.00 93.06 85 LYS A CA 1
ATOM 659 C C . LYS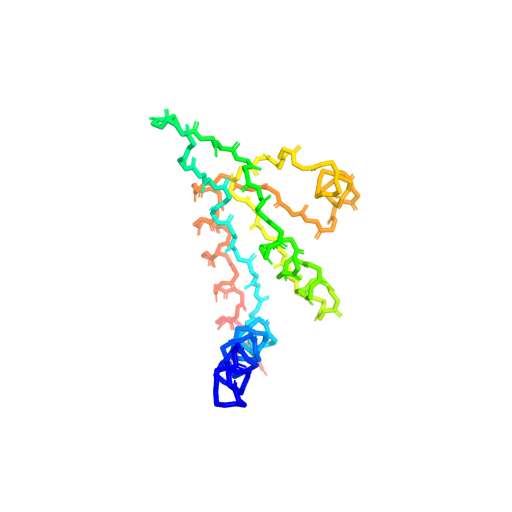 A 1 85 ? -1.626 9.692 9.034 1.00 93.06 85 LYS A C 1
ATOM 661 O O . LYS A 1 85 ? -2.263 8.895 9.725 1.00 93.06 85 LYS A O 1
ATOM 666 N N . GLU A 1 86 ? -0.347 9.973 9.269 1.00 88.88 86 GLU A N 1
ATOM 667 C CA . GLU A 1 86 ? 0.443 9.314 10.320 1.00 88.88 86 GLU A CA 1
ATOM 668 C C . GLU A 1 86 ? -0.244 9.369 11.696 1.00 88.88 86 GLU A C 1
ATOM 670 O O . GLU A 1 86 ? -0.291 8.366 12.410 1.00 88.88 86 GLU A O 1
ATOM 675 N N . GLU A 1 87 ? -0.849 10.504 12.049 1.00 90.69 87 GLU A N 1
ATOM 676 C CA . GLU A 1 87 ? -1.533 10.679 13.331 1.00 90.69 87 GLU A CA 1
ATOM 677 C C . GLU A 1 87 ? -2.789 9.799 13.438 1.00 90.69 87 GLU A C 1
ATOM 679 O O . GLU A 1 87 ? -3.042 9.178 14.473 1.00 90.69 87 GLU A O 1
ATOM 684 N N . GLU A 1 88 ? -3.549 9.688 12.347 1.00 94.06 88 GLU A N 1
ATOM 685 C CA . GLU A 1 88 ? -4.766 8.872 12.265 1.00 94.06 88 GLU A CA 1
ATOM 686 C C . GLU A 1 88 ? -4.439 7.376 12.346 1.00 94.06 88 GLU A C 1
ATOM 688 O O . GLU A 1 88 ? -5.180 6.603 12.962 1.00 94.06 88 GLU A O 1
ATOM 693 N N . ILE A 1 89 ? -3.298 6.970 11.777 1.00 93.19 89 ILE A N 1
ATOM 694 C CA . ILE A 1 89 ? -2.803 5.591 11.815 1.00 93.19 89 ILE A CA 1
ATOM 695 C C . ILE A 1 89 ? -2.514 5.160 13.250 1.00 93.19 89 ILE A C 1
ATOM 697 O O . ILE A 1 89 ? -2.900 4.059 13.644 1.00 93.19 89 ILE A O 1
ATOM 701 N N . ILE A 1 90 ? -1.871 6.007 14.056 1.00 91.00 90 ILE A N 1
ATOM 702 C CA . ILE A 1 90 ? -1.547 5.666 15.449 1.00 91.00 90 ILE A CA 1
ATOM 703 C C . ILE A 1 90 ? -2.828 5.376 16.239 1.00 91.00 90 ILE A C 1
ATOM 705 O O . ILE A 1 90 ? -2.915 4.363 16.942 1.00 91.00 90 ILE A O 1
ATOM 709 N N . ASP A 1 91 ? -3.839 6.232 16.108 1.00 92.75 91 ASP A N 1
ATOM 710 C CA . ASP A 1 91 ? -5.114 6.049 16.798 1.00 92.75 91 ASP A CA 1
ATOM 711 C C . ASP A 1 91 ? -5.890 4.835 16.279 1.00 92.75 91 ASP A C 1
ATOM 713 O O . ASP A 1 91 ? -6.491 4.097 17.069 1.00 92.75 91 ASP A O 1
ATOM 717 N N . PHE A 1 92 ? -5.845 4.588 14.971 1.00 92.75 92 PHE A N 1
ATOM 718 C CA . PHE A 1 92 ? -6.411 3.396 14.352 1.00 92.75 92 PHE A CA 1
ATOM 719 C C . PHE A 1 92 ? -5.774 2.111 14.903 1.00 92.75 92 PHE A C 1
ATOM 721 O O . PHE A 1 92 ? -6.484 1.225 15.388 1.00 92.75 92 PHE A O 1
ATOM 728 N N . LEU A 1 93 ? -4.440 2.031 14.916 1.00 90.69 93 LEU A N 1
ATOM 729 C CA . LEU A 1 93 ? -3.701 0.870 15.416 1.00 90.69 93 LEU A CA 1
ATOM 730 C C . LEU A 1 93 ? -3.964 0.637 16.907 1.00 90.69 93 LEU A C 1
ATOM 732 O O . LEU A 1 93 ? -4.228 -0.493 17.318 1.00 90.69 93 LEU A O 1
ATOM 736 N N . ARG A 1 94 ? -3.987 1.700 17.723 1.00 89.62 94 ARG A N 1
ATOM 737 C CA . ARG A 1 94 ? -4.326 1.606 19.154 1.00 89.62 94 ARG A CA 1
ATOM 738 C C . ARG A 1 94 ? -5.715 1.015 19.383 1.00 89.62 94 ARG A C 1
ATOM 740 O O . ARG A 1 94 ? -5.883 0.190 20.281 1.00 89.62 94 ARG A O 1
ATOM 747 N N . LYS A 1 95 ? -6.715 1.423 18.594 1.00 89.75 95 LYS A N 1
ATOM 748 C CA . LYS A 1 95 ? -8.078 0.873 18.677 1.00 89.75 95 LYS A CA 1
ATOM 749 C C . LYS A 1 95 ? -8.109 -0.602 18.272 1.00 89.75 95 LYS A C 1
ATOM 751 O O . LYS A 1 95 ? -8.705 -1.400 18.992 1.00 89.75 95 LYS A O 1
ATOM 756 N N . LYS A 1 96 ? -7.420 -0.965 17.185 1.00 86.75 96 LYS A N 1
ATOM 757 C CA . LYS A 1 96 ? -7.356 -2.342 16.670 1.00 86.75 96 LYS A CA 1
ATOM 758 C C . LYS A 1 96 ? -6.694 -3.295 17.679 1.00 86.75 96 LYS A C 1
ATOM 760 O O . LYS A 1 96 ? -7.255 -4.336 18.013 1.00 86.75 96 LYS A O 1
ATOM 765 N N . ILE A 1 97 ? -5.578 -2.881 18.285 1.00 85.88 97 ILE A N 1
ATOM 766 C CA . ILE A 1 97 ? -4.900 -3.642 19.350 1.00 85.88 97 ILE A CA 1
ATOM 767 C C . ILE A 1 97 ? -5.813 -3.840 20.566 1.00 85.88 97 ILE A C 1
ATOM 769 O O . ILE A 1 97 ? -5.925 -4.955 21.075 1.00 85.88 97 ILE A O 1
ATOM 773 N N . LYS A 1 98 ? -6.514 -2.788 21.016 1.00 83.81 98 LYS A N 1
ATOM 774 C CA . LYS A 1 98 ? -7.475 -2.916 22.122 1.00 83.81 98 LYS A CA 1
ATOM 775 C C . LYS A 1 98 ? -8.582 -3.917 21.793 1.00 83.81 98 LYS A C 1
ATOM 777 O O . LYS A 1 98 ? -8.884 -4.752 22.638 1.00 83.81 98 LYS A O 1
ATOM 782 N N . SER A 1 99 ? -9.147 -3.892 20.583 1.00 80.06 99 SER A N 1
ATOM 783 C CA . SER A 1 99 ? -10.166 -4.880 20.202 1.00 80.06 99 SER A CA 1
ATOM 784 C C . SER A 1 99 ? -9.644 -6.318 20.241 1.00 80.06 99 SER A C 1
ATOM 786 O O . SER A 1 99 ? -10.353 -7.192 20.732 1.00 80.06 99 SER A O 1
ATOM 788 N N . TYR A 1 100 ? -8.394 -6.562 19.832 1.00 77.81 100 TYR A N 1
ATOM 789 C CA . TYR A 1 100 ? -7.791 -7.895 19.931 1.00 77.81 100 TYR A CA 1
ATOM 790 C C . TYR A 1 100 ? -7.593 -8.340 21.377 1.00 77.81 100 TYR A C 1
ATOM 792 O O . TYR A 1 100 ? -7.906 -9.478 21.711 1.00 77.81 100 TYR A O 1
ATOM 800 N N . SER A 1 101 ? -7.152 -7.428 22.249 1.00 71.62 101 SER A N 1
ATOM 801 C CA . SER A 1 101 ? -6.988 -7.736 23.671 1.00 71.62 101 SER A CA 1
ATOM 802 C C . SER A 1 101 ? -8.297 -8.046 24.388 1.00 71.62 101 SER A C 1
ATOM 804 O O . SER A 1 101 ? -8.254 -8.678 25.427 1.00 71.62 101 SER A O 1
ATOM 806 N N . VAL A 1 102 ? -9.450 -7.605 23.875 1.00 62.75 102 VAL A N 1
ATOM 807 C CA . VAL A 1 102 ? -10.762 -7.909 24.472 1.00 62.75 102 VAL A CA 1
ATOM 808 C C . VAL A 1 102 ? -11.319 -9.223 23.918 1.00 62.75 102 VAL A C 1
ATOM 810 O O . VAL A 1 102 ? -11.916 -9.991 24.666 1.00 62.75 102 VAL A O 1
ATOM 813 N N . ALA A 1 103 ? -11.077 -9.518 22.637 1.00 60.09 103 ALA A N 1
ATOM 814 C CA . ALA A 1 103 ? -11.504 -10.763 21.996 1.00 60.09 103 ALA A CA 1
ATOM 815 C C . ALA A 1 103 ? -10.763 -12.008 22.520 1.00 60.09 103 ALA A C 1
ATOM 817 O O . ALA A 1 103 ? -11.304 -13.102 22.461 1.00 60.09 103 ALA A O 1
ATOM 818 N N . SER A 1 104 ? -9.548 -11.857 23.059 1.00 57.25 104 SER A N 1
ATOM 819 C CA . SER A 1 104 ? -8.748 -12.964 23.606 1.00 57.25 104 SER A CA 1
ATOM 820 C C . SER A 1 104 ? -9.131 -13.411 25.029 1.00 57.25 104 SER A C 1
ATOM 822 O O . SER A 1 104 ? -8.486 -14.306 25.567 1.00 57.25 104 SER A O 1
ATOM 824 N N . TYR A 1 105 ? -10.126 -12.775 25.659 1.00 49.28 105 TYR A N 1
ATOM 825 C CA . TYR A 1 105 ? -10.649 -13.141 26.990 1.00 49.28 105 TYR A CA 1
ATOM 826 C C . TYR A 1 105 ? -12.103 -13.650 26.949 1.00 49.28 105 TYR A C 1
ATOM 828 O O . TYR A 1 105 ? -12.754 -13.724 27.993 1.00 49.28 105 TYR A O 1
ATOM 836 N N . GLN A 1 106 ? -12.617 -13.983 25.763 1.00 42.66 106 GLN A N 1
ATOM 837 C CA . GLN A 1 106 ? -13.901 -14.663 25.558 1.00 42.66 106 GLN A CA 1
ATOM 838 C C . GLN A 1 106 ? -13.661 -16.026 24.915 1.00 42.66 106 GLN A C 1
ATOM 840 O O . GLN A 1 106 ? -14.425 -16.955 25.255 1.00 42.66 106 GLN A O 1
#